Protein AF-A0A7J0FAE6-F1 (afdb_monomer_lite)

Foldseek 3Di:
DPPVVVVVVLVVVLVVLCVVPNPVSSQVSCVVVVHPRDDDVVVVVVVQVVLQVVPPDPCPVVLVVVCVVVVHDDPRVSVVD

Radius of gyration: 18.67 Å; chains: 1; bounding box: 46×26×41 Å

Secondary structure (DSSP, 8-state):
--HHHHHHHHHHHHHHHHHHHHHHHHHHHHHHTT------HHHHHHHHHHHHHT---TTHHHHHHHHHHHT---S-GGGG-

Structure (mmCIF, N/CA/C/O backbone):
data_AF-A0A7J0FAE6-F1
#
_entry.id   AF-A0A7J0FAE6-F1
#
loop_
_atom_site.group_PDB
_atom_site.id
_atom_site.type_symbol
_atom_site.label_atom_id
_atom_site.label_alt_id
_atom_site.label_comp_id
_atom_site.label_asym_id
_atom_site.label_entity_id
_atom_site.label_seq_id
_atom_site.pdbx_PDB_ins_code
_atom_site.Cartn_x
_atom_site.Cartn_y
_atom_site.Cartn_z
_atom_site.occupancy
_atom_site.B_iso_or_equiv
_atom_site.auth_seq_id
_atom_site.auth_comp_id
_atom_site.auth_asym_id
_atom_site.auth_atom_id
_atom_site.pdbx_PDB_model_num
ATOM 1 N N . MET A 1 1 ? 30.636 -1.436 -8.090 1.00 58.22 1 MET A N 1
ATOM 2 C CA . MET A 1 1 ? 29.823 -0.203 -7.945 1.00 58.22 1 MET A CA 1
ATOM 3 C C . MET A 1 1 ? 28.554 -0.210 -8.823 1.00 58.22 1 MET A C 1
ATOM 5 O O . MET A 1 1 ? 28.128 0.849 -9.253 1.00 58.22 1 MET A O 1
ATOM 9 N N . GLY A 1 2 ? 27.923 -1.366 -9.094 1.00 74.38 2 GLY A N 1
ATOM 10 C CA . GLY A 1 2 ? 26.770 -1.443 -10.018 1.00 74.38 2 GLY A CA 1
ATOM 11 C C . GLY A 1 2 ? 25.408 -1.627 -9.338 1.00 74.38 2 GLY A C 1
ATOM 12 O O . GLY A 1 2 ? 24.464 -0.920 -9.658 1.00 74.38 2 GLY A O 1
ATOM 13 N N . SER A 1 3 ? 25.315 -2.531 -8.357 1.00 86.75 3 SER A N 1
ATOM 14 C CA . SER A 1 3 ? 24.032 -2.950 -7.762 1.00 86.75 3 SER A CA 1
ATOM 15 C C . SER A 1 3 ? 23.247 -1.805 -7.095 1.00 86.75 3 SER A C 1
ATOM 17 O O . SER A 1 3 ? 22.077 -1.608 -7.408 1.00 86.75 3 SER A O 1
ATOM 19 N N . LYS A 1 4 ? 23.898 -0.975 -6.264 1.00 93.56 4 LYS A N 1
ATOM 20 C CA . LYS A 1 4 ? 23.231 0.157 -5.593 1.00 93.56 4 LYS A CA 1
ATOM 21 C C . LYS A 1 4 ? 22.719 1.213 -6.577 1.00 93.56 4 LYS A C 1
ATOM 23 O O . LYS A 1 4 ? 21.616 1.714 -6.417 1.00 93.56 4 LYS A O 1
ATOM 28 N N . THR A 1 5 ? 23.501 1.529 -7.607 1.00 95.69 5 THR A N 1
ATOM 29 C CA . THR A 1 5 ? 23.097 2.506 -8.625 1.00 95.69 5 THR A CA 1
ATOM 30 C C . THR A 1 5 ? 21.887 2.010 -9.412 1.00 95.69 5 THR A C 1
ATOM 32 O O . THR A 1 5 ? 20.952 2.772 -9.621 1.00 95.69 5 THR A O 1
ATOM 35 N N . ILE A 1 6 ? 21.870 0.726 -9.786 1.00 95.56 6 ILE A N 1
ATOM 36 C CA . ILE A 1 6 ? 20.731 0.111 -10.481 1.00 95.56 6 ILE A CA 1
ATOM 37 C C . ILE A 1 6 ? 19.485 0.121 -9.587 1.00 95.56 6 ILE A C 1
ATOM 39 O O . ILE A 1 6 ? 18.422 0.523 -10.050 1.00 95.56 6 ILE A O 1
ATOM 43 N N . SER A 1 7 ? 19.620 -0.240 -8.306 1.00 95.69 7 SER A N 1
ATOM 44 C CA . SER A 1 7 ? 18.514 -0.191 -7.338 1.00 95.69 7 SER A CA 1
ATOM 45 C C . SER A 1 7 ? 17.911 1.210 -7.235 1.00 95.69 7 SER A C 1
ATOM 47 O O . SER A 1 7 ? 16.705 1.368 -7.392 1.00 95.69 7 SER A O 1
ATOM 49 N N . ASN A 1 8 ? 18.752 2.238 -7.073 1.00 97.56 8 ASN A N 1
ATOM 50 C CA . ASN A 1 8 ? 18.291 3.625 -7.000 1.00 97.56 8 ASN A CA 1
ATOM 51 C C . ASN A 1 8 ? 17.528 4.048 -8.273 1.00 97.56 8 ASN A C 1
ATOM 53 O O . ASN A 1 8 ? 16.549 4.787 -8.193 1.00 97.56 8 ASN A O 1
ATOM 57 N N . CYS A 1 9 ? 17.958 3.595 -9.459 1.00 97.44 9 CYS A N 1
ATOM 58 C CA . CYS A 1 9 ? 17.251 3.874 -10.712 1.00 97.44 9 CYS A CA 1
ATOM 59 C C . CYS A 1 9 ? 15.882 3.181 -10.774 1.00 97.44 9 CYS A C 1
ATOM 61 O O . CYS A 1 9 ? 14.923 3.788 -11.245 1.00 97.44 9 CYS A O 1
ATOM 63 N N . VAL A 1 10 ? 15.782 1.938 -10.291 1.00 97.19 10 VAL A N 1
ATOM 64 C CA . VAL A 1 10 ? 14.509 1.204 -10.213 1.00 97.19 10 VAL A CA 1
ATOM 65 C C . VAL A 1 10 ? 13.538 1.909 -9.263 1.00 97.19 10 VAL A C 1
ATOM 67 O O . VAL A 1 10 ? 12.398 2.157 -9.645 1.00 97.19 10 VAL A O 1
ATOM 70 N N . GLU A 1 11 ? 13.990 2.312 -8.073 1.00 97.50 11 GLU A N 1
ATOM 71 C CA . GLU A 1 11 ? 13.180 3.068 -7.106 1.00 97.50 11 GLU A CA 1
ATOM 72 C C . GLU A 1 11 ? 12.673 4.392 -7.693 1.00 97.50 11 GLU A C 1
ATOM 74 O O . GLU A 1 11 ? 11.487 4.711 -7.590 1.00 97.50 11 GLU A O 1
ATOM 79 N N . ALA A 1 12 ? 13.552 5.144 -8.364 1.00 98.31 12 ALA A N 1
ATOM 80 C CA . ALA A 1 12 ? 13.179 6.396 -9.014 1.00 98.31 12 ALA A CA 1
ATOM 81 C C . ALA A 1 12 ? 12.135 6.184 -10.123 1.00 98.31 12 ALA A C 1
ATOM 83 O O . ALA A 1 12 ? 11.207 6.984 -10.256 1.00 98.31 12 ALA A O 1
ATOM 84 N N . LEU A 1 13 ? 12.250 5.101 -10.898 1.00 98.12 13 LEU A N 1
ATOM 85 C CA . LEU A 1 13 ? 11.301 4.778 -11.962 1.00 98.12 13 LEU A CA 1
ATOM 86 C C . LEU A 1 13 ? 9.933 4.367 -11.400 1.00 98.12 13 LEU A C 1
ATOM 88 O O . LEU A 1 13 ? 8.911 4.842 -11.891 1.00 98.12 13 LEU A O 1
ATOM 92 N N . ILE A 1 14 ? 9.910 3.555 -10.338 1.00 98.19 14 ILE A N 1
ATOM 93 C CA . ILE A 1 14 ? 8.678 3.213 -9.609 1.00 98.19 14 ILE A CA 1
ATOM 94 C C . ILE A 1 14 ? 8.003 4.483 -9.087 1.00 98.19 14 ILE A C 1
ATOM 96 O O . ILE A 1 14 ? 6.804 4.667 -9.294 1.00 98.19 14 ILE A O 1
ATOM 100 N N . GLY A 1 15 ? 8.774 5.395 -8.488 1.00 98.19 15 GLY A N 1
ATOM 101 C CA . GLY A 1 15 ? 8.271 6.690 -8.033 1.00 98.19 15 GLY A CA 1
ATOM 102 C C . GLY A 1 15 ? 7.691 7.542 -9.165 1.00 98.19 15 GLY A C 1
ATOM 103 O O . GLY A 1 15 ? 6.621 8.124 -9.004 1.00 98.19 15 GLY A O 1
ATOM 104 N N . ALA A 1 16 ? 8.342 7.583 -10.330 1.00 98.50 16 ALA A N 1
ATOM 105 C CA . ALA A 1 16 ? 7.848 8.328 -11.488 1.00 98.50 16 ALA A CA 1
ATOM 106 C C . ALA A 1 16 ? 6.503 7.785 -12.004 1.00 98.50 16 ALA A C 1
ATOM 108 O O . ALA A 1 16 ? 5.587 8.567 -12.265 1.00 98.50 16 ALA A O 1
ATOM 109 N N . TYR A 1 17 ? 6.355 6.458 -12.101 1.00 98.19 17 TYR A N 1
ATOM 110 C CA . TYR A 1 17 ? 5.088 5.830 -12.495 1.00 98.19 17 TYR A CA 1
ATOM 111 C C . TYR A 1 17 ? 4.001 6.015 -11.435 1.00 98.19 17 TYR A C 1
ATOM 113 O O . TYR A 1 17 ? 2.853 6.264 -11.792 1.00 98.19 17 TYR A O 1
ATOM 121 N N . TYR A 1 18 ? 4.358 5.979 -10.149 1.00 98.06 18 TYR A N 1
ATOM 122 C CA . TYR A 1 18 ? 3.424 6.283 -9.067 1.00 98.06 18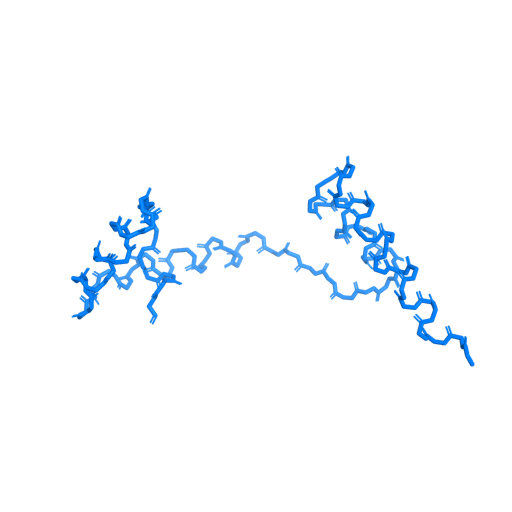 TYR A CA 1
ATOM 123 C C . TYR A 1 18 ? 2.893 7.719 -9.150 1.00 98.06 18 TYR A C 1
ATOM 125 O O . TYR A 1 18 ? 1.693 7.946 -9.039 1.00 98.06 18 TYR A O 1
ATOM 133 N N . VAL A 1 19 ? 3.768 8.703 -9.375 1.00 98.19 19 VAL A N 1
ATOM 134 C CA . VAL A 1 19 ? 3.358 10.113 -9.484 1.00 98.19 19 VAL A CA 1
ATOM 135 C C . VAL A 1 19 ? 2.521 10.363 -10.743 1.00 98.19 19 VAL A C 1
ATOM 137 O O . VAL A 1 19 ? 1.576 11.143 -10.696 1.00 98.19 19 VAL A O 1
ATOM 140 N N . GLY A 1 20 ? 2.859 9.722 -11.866 1.00 97.19 20 GLY A N 1
ATOM 141 C CA . GLY A 1 20 ? 2.186 9.950 -13.149 1.00 97.19 20 GLY A CA 1
ATOM 142 C C . GLY A 1 20 ? 0.896 9.151 -13.366 1.00 97.19 20 GLY A C 1
ATOM 143 O O . GLY A 1 20 ? 0.027 9.608 -14.103 1.00 97.19 20 GLY A O 1
ATOM 144 N N . GLY A 1 21 ? 0.770 7.967 -12.762 1.00 95.06 21 GLY A N 1
ATOM 145 C CA . GLY A 1 21 ? -0.334 7.031 -13.011 1.00 95.06 21 GLY A CA 1
ATOM 146 C C . GLY A 1 21 ? -0.829 6.294 -11.764 1.00 95.06 21 GLY A C 1
ATOM 147 O O . GLY A 1 21 ? -1.457 5.240 -11.881 1.00 95.06 21 GLY A O 1
ATOM 148 N N . GLU A 1 22 ? -0.540 6.844 -10.584 1.00 95.12 22 GLU A N 1
ATOM 149 C CA . GLU A 1 22 ? -0.946 6.333 -9.275 1.00 95.12 22 GLU A CA 1
ATOM 150 C C . GLU A 1 22 ? -0.421 4.915 -8.972 1.00 95.12 22 GLU A C 1
ATOM 152 O O . GLU A 1 22 ? 0.516 4.397 -9.590 1.00 95.12 22 GLU A O 1
ATOM 157 N N . LEU A 1 23 ? -1.011 4.275 -7.960 1.00 95.12 23 LEU A N 1
ATOM 158 C CA . LEU A 1 23 ? -0.604 2.961 -7.475 1.00 95.12 23 LEU A CA 1
ATOM 159 C C . LEU A 1 23 ? -0.632 1.894 -8.578 1.00 95.12 23 LEU A C 1
ATOM 161 O O . LEU A 1 23 ? 0.290 1.088 -8.675 1.00 95.12 23 LEU A O 1
ATOM 165 N N . THR A 1 24 ? -1.654 1.906 -9.436 1.00 94.62 24 THR A N 1
ATOM 166 C CA . THR A 1 24 ? -1.814 0.907 -10.502 1.00 94.62 24 THR A CA 1
ATOM 167 C C . THR A 1 24 ? -0.659 0.946 -11.499 1.00 94.62 24 THR A C 1
ATOM 169 O O . THR A 1 24 ? -0.126 -0.108 -11.847 1.00 94.62 24 THR A O 1
ATOM 172 N N . ALA A 1 25 ? -0.224 2.137 -11.923 1.00 96.62 25 ALA A N 1
ATOM 173 C CA . ALA A 1 25 ? 0.893 2.270 -12.854 1.00 96.62 25 ALA A CA 1
ATOM 174 C C . ALA A 1 25 ? 2.219 1.814 -12.226 1.00 96.62 25 ALA A C 1
ATOM 176 O O . ALA A 1 25 ? 3.014 1.132 -12.876 1.00 96.62 25 ALA A O 1
ATOM 177 N N . ALA A 1 26 ? 2.439 2.125 -10.945 1.00 97.75 26 ALA A N 1
ATOM 178 C CA . ALA A 1 26 ? 3.609 1.653 -10.210 1.00 97.75 26 ALA A CA 1
ATOM 179 C C . ALA A 1 26 ? 3.631 0.119 -10.078 1.00 97.75 26 ALA A C 1
ATOM 181 O O . ALA A 1 26 ? 4.665 -0.505 -10.318 1.00 97.75 26 ALA A O 1
ATOM 182 N N . LEU A 1 27 ? 2.491 -0.503 -9.752 1.00 96.69 27 LEU A N 1
ATOM 183 C CA . LEU A 1 27 ? 2.357 -1.962 -9.662 1.00 96.69 27 LEU A CA 1
ATOM 184 C C . LEU A 1 27 ? 2.583 -2.644 -11.016 1.00 96.69 27 LEU A C 1
ATOM 186 O O . LEU A 1 27 ? 3.278 -3.655 -11.082 1.00 96.69 27 LEU A O 1
ATOM 190 N N . GLN A 1 28 ? 2.054 -2.083 -12.106 1.00 95.69 28 GLN A N 1
ATOM 191 C CA . GLN A 1 28 ? 2.291 -2.600 -13.456 1.00 95.69 28 GLN A CA 1
ATOM 192 C C . GLN A 1 28 ? 3.773 -2.547 -13.842 1.00 95.69 28 GLN A C 1
ATOM 194 O O . GLN A 1 28 ? 4.287 -3.525 -14.384 1.00 95.69 28 GLN A O 1
ATOM 199 N N . LEU A 1 29 ? 4.474 -1.450 -13.528 1.00 97.25 29 LEU A N 1
ATOM 200 C CA . LEU A 1 29 ? 5.917 -1.355 -13.746 1.00 97.25 29 LEU A CA 1
ATOM 201 C C . LEU A 1 29 ? 6.678 -2.395 -12.914 1.00 97.25 29 LEU A C 1
ATOM 203 O O . LEU A 1 29 ? 7.559 -3.066 -13.444 1.00 97.25 29 LEU A O 1
ATOM 207 N N . MET A 1 30 ? 6.346 -2.542 -11.628 1.00 97.50 30 MET A N 1
ATOM 208 C CA . MET A 1 30 ? 6.984 -3.534 -10.757 1.00 97.50 30 MET A CA 1
ATOM 209 C C . MET A 1 30 ? 6.807 -4.954 -11.312 1.00 97.50 30 MET A C 1
ATOM 211 O O . MET A 1 30 ? 7.800 -5.661 -11.481 1.00 97.50 30 MET A O 1
ATOM 215 N N . LYS A 1 31 ? 5.588 -5.325 -11.728 1.00 96.00 31 LYS A N 1
ATOM 216 C CA . LYS A 1 31 ? 5.325 -6.608 -12.402 1.00 96.00 31 LYS A CA 1
ATOM 217 C C . LYS A 1 31 ? 6.111 -6.752 -13.706 1.00 96.00 31 LYS A C 1
ATOM 219 O O . LYS A 1 31 ? 6.672 -7.813 -13.965 1.00 96.00 31 LYS A O 1
ATOM 224 N N . TRP A 1 32 ? 6.196 -5.692 -14.513 1.00 95.94 32 TRP A N 1
ATOM 225 C CA . TRP A 1 32 ? 6.973 -5.690 -15.758 1.00 95.94 32 TRP A CA 1
ATOM 226 C C . TRP A 1 32 ? 8.475 -5.909 -15.521 1.00 95.94 32 TRP A C 1
ATOM 228 O O . TRP A 1 32 ? 9.126 -6.599 -16.302 1.00 95.94 32 TRP A O 1
ATOM 238 N N . LEU A 1 33 ? 9.013 -5.390 -14.414 1.00 96.06 33 LEU A N 1
ATOM 239 C CA . LEU A 1 33 ? 10.392 -5.625 -13.972 1.00 96.06 33 LEU A CA 1
ATOM 240 C C . LEU A 1 33 ? 10.605 -7.007 -13.325 1.00 96.06 33 LEU A C 1
ATOM 242 O O . LEU A 1 33 ? 11.728 -7.322 -12.932 1.00 96.06 33 LEU A O 1
ATOM 246 N N . GLY A 1 34 ? 9.557 -7.829 -13.200 1.00 95.62 34 GLY A N 1
ATOM 247 C CA . GLY A 1 34 ? 9.613 -9.132 -12.534 1.00 95.62 34 GLY A CA 1
ATOM 248 C C . GLY A 1 34 ? 9.676 -9.046 -11.006 1.00 95.62 34 GLY A C 1
ATOM 249 O O . GLY A 1 34 ? 10.077 -10.010 -10.359 1.00 95.62 34 GLY A O 1
ATOM 250 N N . ILE A 1 35 ? 9.309 -7.900 -10.428 1.00 95.56 35 ILE A N 1
ATOM 251 C CA . ILE A 1 35 ? 9.158 -7.732 -8.982 1.00 95.56 35 ILE A CA 1
ATOM 252 C C . ILE A 1 35 ? 7.788 -8.285 -8.594 1.00 95.56 35 ILE A C 1
ATOM 254 O O . ILE A 1 35 ? 6.768 -7.877 -9.156 1.00 95.56 35 ILE A O 1
ATOM 258 N N . ASP A 1 36 ? 7.771 -9.197 -7.624 1.00 93.12 36 ASP A N 1
ATOM 259 C CA . ASP A 1 36 ? 6.536 -9.730 -7.057 1.00 93.12 36 ASP A CA 1
ATOM 260 C C . ASP A 1 36 ? 5.832 -8.647 -6.229 1.00 93.12 36 ASP A C 1
ATOM 262 O O . ASP A 1 36 ? 6.176 -8.374 -5.077 1.00 93.12 36 ASP A O 1
ATOM 266 N N . ALA A 1 37 ? 4.907 -7.952 -6.882 1.00 88.38 37 ALA A N 1
ATOM 267 C CA . ALA A 1 37 ? 4.130 -6.862 -6.321 1.00 88.38 37 ALA A CA 1
ATOM 268 C C . ALA A 1 37 ? 2.673 -7.027 -6.760 1.00 88.38 37 ALA A C 1
ATOM 270 O O . ALA A 1 37 ? 2.280 -6.619 -7.858 1.00 88.38 37 ALA A O 1
ATOM 271 N N . GLU A 1 38 ? 1.865 -7.646 -5.903 1.00 86.94 38 GLU A N 1
ATOM 272 C CA . GLU A 1 38 ? 0.441 -7.863 -6.142 1.00 86.94 38 GLU A CA 1
ATOM 273 C C . GLU A 1 38 ? -0.414 -7.108 -5.127 1.00 86.94 38 GLU A C 1
ATOM 275 O O . GLU A 1 38 ? -0.091 -7.022 -3.944 1.00 86.94 38 GLU A O 1
ATOM 280 N 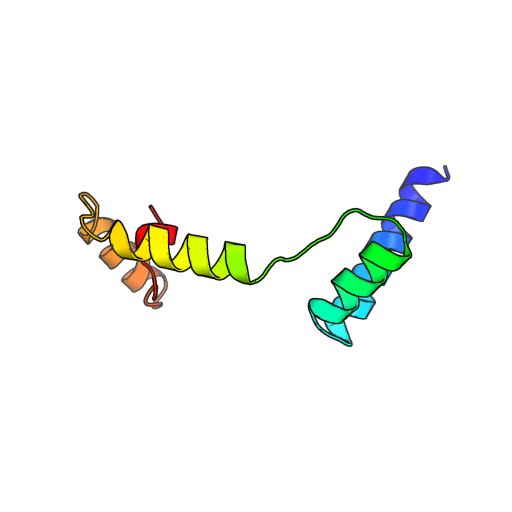N . LEU A 1 39 ? -1.528 -6.561 -5.610 1.00 89.75 39 LEU A N 1
ATOM 281 C CA . LEU A 1 39 ? -2.588 -6.011 -4.783 1.00 89.75 39 LEU A CA 1
ATOM 282 C C . LEU A 1 39 ? -3.862 -6.763 -5.141 1.00 89.75 39 LEU A C 1
ATOM 284 O O . LEU A 1 39 ? -4.380 -6.594 -6.244 1.00 89.75 39 LEU A O 1
ATOM 288 N N . ASP A 1 40 ? -4.345 -7.581 -4.214 1.00 92.62 40 ASP A N 1
ATOM 289 C CA . ASP A 1 40 ? -5.647 -8.227 -4.317 1.00 92.62 40 ASP A CA 1
ATOM 290 C C . ASP A 1 40 ? -6.681 -7.389 -3.543 1.00 92.62 40 ASP A C 1
ATOM 292 O O . ASP A 1 40 ? -6.640 -7.350 -2.306 1.00 92.62 40 ASP A O 1
ATOM 296 N N . PRO A 1 41 ? -7.615 -6.707 -4.232 1.00 92.44 41 PRO A N 1
ATOM 297 C CA . PRO A 1 41 ? -8.655 -5.921 -3.576 1.00 92.44 41 PRO A CA 1
ATOM 298 C C . PRO A 1 41 ? -9.529 -6.751 -2.628 1.00 92.44 41 PRO A C 1
ATOM 300 O O . PRO A 1 41 ? -10.013 -6.224 -1.629 1.00 92.44 41 PRO A O 1
ATOM 303 N N . SER A 1 42 ? -9.702 -8.051 -2.891 1.00 96.25 42 SER A N 1
ATOM 304 C CA . SER A 1 42 ? -10.539 -8.916 -2.057 1.00 96.25 42 SER A CA 1
ATOM 305 C C . SER A 1 42 ? -9.957 -9.104 -0.654 1.0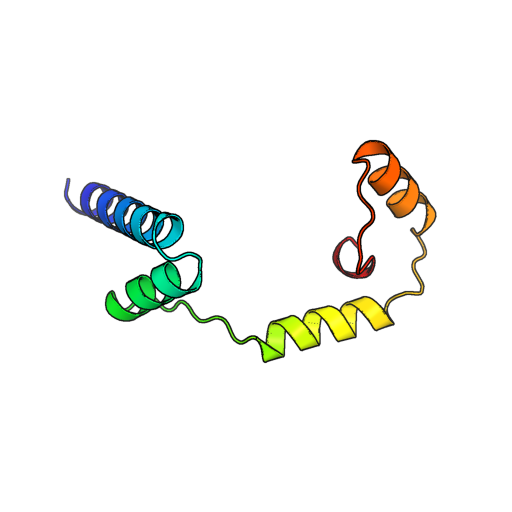0 96.25 42 SER A C 1
ATOM 307 O O . SER A 1 42 ? -10.713 -9.094 0.323 1.00 96.25 42 SER A O 1
ATOM 309 N N . LEU A 1 43 ? -8.624 -9.170 -0.547 1.00 94.94 43 LEU A N 1
ATOM 310 C CA . LEU A 1 43 ? -7.906 -9.226 0.726 1.00 94.94 43 LEU A CA 1
ATOM 311 C C . LEU A 1 43 ? -8.012 -7.901 1.487 1.00 94.94 43 LEU A C 1
ATOM 313 O O . LEU A 1 43 ? -8.145 -7.901 2.710 1.00 94.94 43 LEU A O 1
ATOM 317 N N . VAL A 1 44 ? -8.003 -6.767 0.776 1.00 94.06 44 VAL A N 1
ATOM 318 C CA . VAL A 1 44 ? -8.222 -5.444 1.386 1.00 94.06 44 VAL A CA 1
ATOM 319 C C . VAL A 1 44 ? -9.627 -5.367 1.979 1.00 94.06 44 VAL A C 1
ATOM 321 O O . VAL A 1 44 ? -9.794 -4.990 3.142 1.00 94.06 44 VAL A O 1
ATOM 324 N N . ASP A 1 45 ? -10.636 -5.785 1.219 1.00 95.12 45 ASP A N 1
ATOM 325 C CA . ASP A 1 45 ? -12.014 -5.794 1.696 1.00 95.12 45 ASP A CA 1
ATOM 326 C C . ASP A 1 45 ? -12.210 -6.768 2.86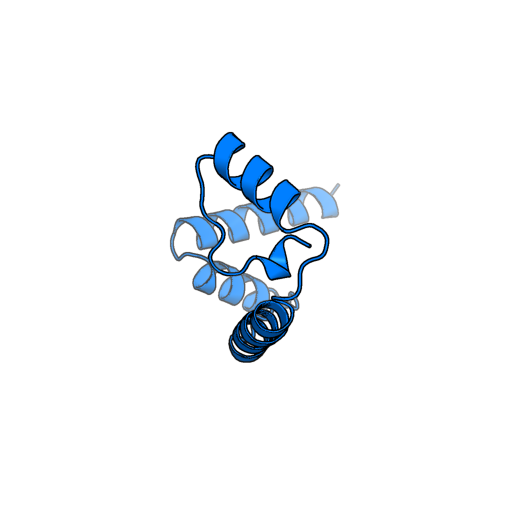5 1.00 95.12 45 ASP A C 1
ATOM 328 O O . ASP A 1 45 ? -12.954 -6.482 3.805 1.00 95.12 45 ASP A O 1
ATOM 332 N N . GLU A 1 46 ? -11.552 -7.928 2.835 1.00 94.81 46 GLU A N 1
ATOM 333 C CA . GLU A 1 46 ? -11.589 -8.897 3.929 1.00 94.81 46 GLU A CA 1
ATOM 334 C C . GLU A 1 46 ? -10.953 -8.342 5.203 1.00 94.81 46 GLU A C 1
ATOM 336 O O . GLU A 1 46 ? -11.542 -8.473 6.281 1.00 94.81 46 GLU A O 1
ATOM 341 N N . ALA A 1 47 ? -9.811 -7.663 5.087 1.00 92.69 47 ALA A N 1
ATOM 342 C CA . ALA A 1 47 ? -9.166 -6.995 6.209 1.00 92.69 47 ALA A CA 1
ATOM 343 C C . ALA A 1 47 ? -10.083 -5.923 6.817 1.00 92.69 47 ALA A C 1
ATOM 345 O O . ALA A 1 47 ? -10.268 -5.882 8.036 1.00 92.69 47 ALA A O 1
ATOM 346 N N . ILE A 1 48 ? -10.732 -5.107 5.977 1.00 93.19 48 ILE A N 1
ATOM 347 C CA . ILE A 1 48 ? -11.701 -4.093 6.415 1.00 93.19 48 ILE A CA 1
ATOM 348 C C . ILE A 1 48 ? -12.887 -4.742 7.135 1.00 93.19 48 ILE A C 1
ATOM 350 O O . ILE A 1 48 ? -13.245 -4.316 8.238 1.00 93.19 48 ILE A O 1
ATOM 354 N N . ARG A 1 49 ? -13.499 -5.777 6.543 1.00 93.00 49 ARG A N 1
ATOM 355 C CA . ARG A 1 49 ? -14.636 -6.498 7.142 1.00 93.00 49 ARG A CA 1
ATOM 356 C C . ARG A 1 49 ? -14.256 -7.093 8.492 1.00 93.00 49 ARG A C 1
ATOM 358 O O . ARG A 1 49 ? -14.948 -6.863 9.481 1.00 93.00 49 ARG A O 1
ATOM 365 N N . THR A 1 50 ? -13.136 -7.803 8.547 1.00 91.38 50 THR A N 1
ATOM 366 C CA . THR A 1 50 ? -12.659 -8.473 9.761 1.00 91.38 50 THR A CA 1
ATOM 367 C C . THR A 1 50 ? -12.377 -7.465 10.870 1.00 91.38 50 THR A C 1
ATOM 369 O O . THR A 1 50 ? -12.857 -7.631 11.992 1.00 91.38 50 THR A O 1
ATOM 372 N N . ALA A 1 51 ? -11.681 -6.369 10.561 1.00 90.00 51 ALA A N 1
ATOM 373 C CA . ALA A 1 51 ? -11.406 -5.302 11.519 1.00 90.00 51 ALA A CA 1
ATOM 374 C C . ALA A 1 51 ? -12.681 -4.578 11.990 1.00 90.00 51 ALA A C 1
ATOM 376 O O . ALA A 1 51 ? -12.764 -4.158 13.143 1.00 90.00 51 ALA A O 1
ATOM 377 N N . SER A 1 52 ? -13.696 -4.460 11.128 1.00 87.00 52 SER A N 1
ATOM 378 C CA . SER A 1 52 ? -14.990 -3.860 11.485 1.00 87.00 52 SER A CA 1
ATOM 379 C C . SER A 1 52 ? -15.767 -4.697 12.501 1.00 87.00 52 SER A C 1
ATOM 381 O O . SER A 1 52 ? -16.448 -4.137 13.356 1.00 87.00 52 SER A O 1
ATOM 383 N N . LEU A 1 53 ? -15.651 -6.029 12.435 1.00 83.44 53 LEU A N 1
ATOM 384 C CA . LEU A 1 53 ? -16.311 -6.955 13.363 1.00 83.44 53 LEU A CA 1
ATOM 385 C C . LEU A 1 53 ? -15.686 -6.942 14.766 1.00 83.44 53 LEU A C 1
ATOM 387 O O . LEU A 1 53 ? -16.368 -7.229 15.747 1.00 83.44 53 LEU A O 1
ATOM 391 N N . HIS A 1 54 ? -14.417 -6.548 14.888 1.00 68.50 54 HIS A N 1
ATOM 392 C CA . HIS A 1 54 ? -13.710 -6.427 16.168 1.00 68.50 54 HIS A CA 1
ATOM 393 C C . HIS A 1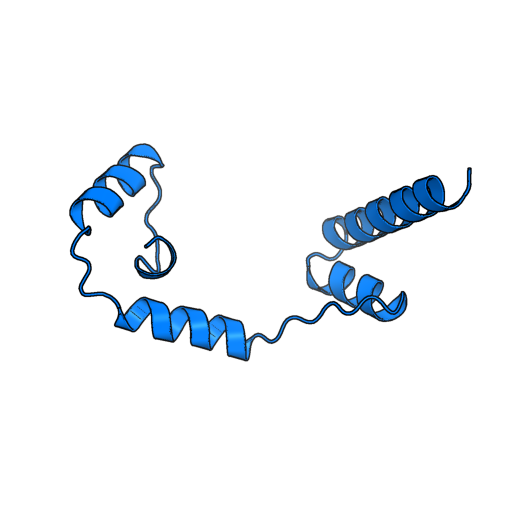 54 ? -14.042 -5.114 16.913 1.00 68.50 54 HIS A C 1
ATOM 395 O O . HIS A 1 54 ? -13.224 -4.570 17.651 1.00 68.50 54 HIS A O 1
ATOM 401 N N . SER A 1 55 ? -15.266 -4.593 16.759 1.00 60.31 55 SER A N 1
ATOM 402 C CA . SER A 1 55 ? -15.721 -3.328 17.354 1.00 60.31 55 SER A CA 1
ATOM 403 C C . SER A 1 55 ? -15.918 -3.366 18.876 1.00 60.31 55 SER A C 1
ATOM 405 O O . SER A 1 55 ? -16.217 -2.328 19.472 1.00 60.31 55 SER A O 1
ATOM 407 N N . TYR A 1 56 ? -15.752 -4.523 19.530 1.00 62.03 56 TYR A N 1
ATOM 408 C CA . TYR A 1 56 ? -15.601 -4.577 20.983 1.00 62.03 56 TYR A CA 1
ATOM 409 C C . TYR A 1 56 ? -14.160 -4.218 21.340 1.00 62.03 56 TYR A C 1
ATOM 411 O O . TYR A 1 56 ? -13.258 -5.052 21.301 1.00 62.03 56 TYR A O 1
ATOM 419 N N . ILE A 1 57 ? -13.953 -2.939 21.646 1.00 65.12 57 ILE A N 1
ATOM 420 C CA . ILE A 1 57 ? -12.630 -2.358 21.844 1.00 65.12 57 ILE A CA 1
ATOM 421 C C . ILE A 1 57 ? -12.454 -2.001 23.326 1.00 65.12 57 ILE A C 1
ATOM 423 O O . ILE A 1 57 ? -12.951 -0.956 23.752 1.00 65.12 57 ILE A O 1
ATOM 427 N N . PRO A 1 58 ? -11.691 -2.781 24.115 1.00 62.88 58 PRO A N 1
ATOM 428 C CA . PRO A 1 58 ? -11.314 -2.405 25.483 1.00 62.88 58 PRO A CA 1
ATOM 429 C C . PRO A 1 58 ? -10.623 -1.032 25.572 1.00 62.88 58 PRO A C 1
ATOM 431 O O . PRO A 1 58 ? -10.641 -0.401 26.621 1.00 62.88 58 PRO A O 1
ATOM 434 N N . LYS A 1 59 ? -10.049 -0.567 24.453 1.00 75.06 59 LYS A N 1
ATOM 435 C CA . LYS A 1 59 ? -9.337 0.707 24.271 1.00 75.06 59 LYS A CA 1
ATOM 436 C C . LYS A 1 59 ? -10.120 1.798 23.509 1.00 75.06 59 LYS A C 1
ATOM 438 O O . LYS A 1 59 ? -9.535 2.635 22.817 1.00 75.06 59 LYS A O 1
ATOM 443 N N . ALA A 1 60 ? -11.457 1.762 23.526 1.00 80.12 60 ALA A N 1
ATOM 444 C CA . ALA A 1 60 ? -12.269 2.690 22.725 1.00 80.12 60 ALA A CA 1
ATOM 445 C C . ALA A 1 60 ? -11.967 4.165 23.056 1.00 80.12 60 ALA A C 1
ATOM 447 O O . ALA A 1 60 ? -11.921 5.011 22.162 1.00 80.12 60 ALA A O 1
ATOM 448 N N . LYS A 1 61 ? -11.691 4.450 24.334 1.00 86.19 61 LYS A N 1
ATOM 449 C CA . LYS A 1 61 ? -11.380 5.788 24.842 1.00 86.19 61 LYS A CA 1
ATOM 450 C C . LYS A 1 61 ? -10.027 6.299 24.341 1.00 86.19 61 LYS A C 1
ATOM 452 O O . LYS A 1 61 ? -9.896 7.470 24.001 1.00 86.19 61 LYS A O 1
ATOM 457 N N . GLU A 1 62 ? -9.025 5.436 24.261 1.00 89.06 62 GLU A N 1
ATOM 458 C CA . GLU A 1 62 ? -7.694 5.759 23.752 1.00 89.06 62 GLU A CA 1
ATOM 459 C C . GLU A 1 62 ? -7.747 6.103 22.262 1.00 89.06 62 GLU A C 1
ATOM 461 O O . GLU A 1 62 ? -7.134 7.085 21.841 1.00 89.06 62 GLU A O 1
ATOM 466 N N . ILE A 1 63 ? -8.538 5.360 21.478 1.00 89.56 63 ILE A N 1
ATOM 467 C CA . ILE A 1 63 ? -8.772 5.685 20.066 1.00 89.56 63 ILE A CA 1
ATOM 468 C C . ILE A 1 63 ? -9.471 7.039 19.932 1.00 89.56 63 ILE A C 1
ATOM 470 O O . ILE A 1 63 ? -9.083 7.844 19.090 1.00 89.56 63 ILE A O 1
ATOM 474 N N . GLU A 1 64 ? -10.467 7.340 20.765 1.00 90.38 64 GLU A N 1
ATOM 475 C CA . GLU A 1 64 ? -11.136 8.647 20.741 1.00 90.38 64 GLU A CA 1
ATOM 476 C C . GLU A 1 64 ? -10.179 9.804 21.057 1.00 90.38 64 GLU A C 1
ATOM 478 O O . GLU A 1 64 ? -10.214 10.834 20.379 1.00 90.38 64 GLU A O 1
ATOM 483 N N . VAL A 1 65 ? -9.279 9.620 22.027 1.00 94.06 65 VAL A N 1
ATOM 484 C CA . VAL A 1 65 ? -8.214 10.587 22.335 1.00 94.06 65 VAL A CA 1
ATOM 485 C C . VAL A 1 65 ? -7.233 10.734 21.168 1.00 94.06 65 VAL A C 1
ATOM 487 O O . VAL A 1 65 ? -6.787 11.842 20.879 1.00 94.06 65 VAL A O 1
ATOM 490 N N . LEU A 1 66 ? -6.885 9.647 20.477 1.00 92.44 66 LEU A N 1
ATOM 491 C CA . LEU A 1 66 ? -6.007 9.710 19.308 1.00 92.44 66 LEU A CA 1
ATOM 492 C C . LEU A 1 66 ? -6.670 10.470 18.151 1.00 92.44 66 LEU A C 1
ATOM 494 O O . LEU A 1 66 ? -6.059 11.366 17.572 1.00 92.44 66 LEU A O 1
ATOM 498 N N . GLN A 1 67 ? -7.934 10.167 17.860 1.00 93.69 67 GLN A N 1
ATOM 499 C CA . GLN A 1 67 ? -8.710 10.847 16.823 1.00 93.69 67 GLN A CA 1
ATOM 500 C C . GLN A 1 67 ? -8.845 12.349 17.089 1.00 93.69 67 GLN A C 1
ATOM 502 O O . GLN A 1 67 ? -8.762 13.142 16.153 1.00 93.69 67 GLN A O 1
ATOM 507 N N . SER A 1 68 ? -9.036 12.758 18.350 1.00 95.94 68 SER A N 1
ATOM 508 C CA . SER A 1 68 ? -9.129 14.181 18.697 1.00 95.94 68 SER A CA 1
ATOM 509 C C . SER A 1 68 ? -7.794 14.903 18.514 1.00 95.94 68 SER A C 1
ATOM 511 O O . SER A 1 68 ? -7.765 15.989 17.942 1.00 95.94 68 SER A O 1
ATOM 513 N N . LYS A 1 69 ? -6.677 14.275 18.902 1.00 96.88 69 LYS A N 1
ATOM 514 C CA . LYS A 1 69 ? -5.328 14.821 18.684 1.00 96.88 69 LYS A CA 1
ATOM 515 C C . LYS A 1 69 ? -4.962 14.932 17.205 1.00 96.88 69 LYS A C 1
ATOM 517 O O . LYS A 1 69 ? -4.302 15.890 16.822 1.00 96.88 69 LYS A O 1
ATOM 522 N N . LEU A 1 70 ? -5.390 13.971 16.387 1.00 95.94 70 LEU A N 1
ATOM 523 C CA . LEU A 1 70 ? -5.158 13.975 14.939 1.00 95.94 70 LEU A CA 1
ATOM 524 C C . LEU A 1 70 ? -6.183 14.811 14.166 1.00 95.94 70 LEU A C 1
ATOM 526 O O . LEU A 1 70 ? -5.993 15.052 12.979 1.00 95.94 70 LEU A O 1
ATOM 530 N N . SER A 1 71 ? -7.276 15.231 14.815 1.00 96.44 71 SER A N 1
ATOM 531 C CA . SER A 1 71 ? -8.440 15.837 14.155 1.00 96.44 71 SER A CA 1
ATOM 532 C C . SER A 1 71 ? -8.964 14.990 12.984 1.00 96.44 71 SER A C 1
ATOM 534 O O . SER A 1 71 ? -9.412 15.511 11.966 1.00 96.44 71 SER A O 1
ATOM 536 N N . TYR A 1 72 ? -8.915 13.663 13.136 1.00 95.31 72 TYR A N 1
ATOM 537 C CA . TYR A 1 72 ? -9.286 12.691 12.111 1.00 95.31 72 TYR A CA 1
ATOM 538 C C . TYR A 1 72 ? -10.095 11.551 12.727 1.00 95.31 72 TYR A C 1
ATOM 540 O O . TYR A 1 72 ? -9.709 10.998 13.755 1.00 95.31 72 TYR A O 1
ATOM 548 N N . LYS A 1 73 ? -11.221 11.183 12.106 1.00 92.69 73 LYS A N 1
ATOM 549 C CA . LYS A 1 73 ? -12.045 10.047 12.542 1.00 92.69 73 LYS A CA 1
ATOM 550 C C . LYS A 1 73 ? -11.661 8.807 11.747 1.00 92.69 73 LYS A C 1
ATOM 552 O O . LYS A 1 73 ? -11.778 8.807 10.525 1.00 92.69 73 LYS A O 1
ATOM 557 N N . PHE A 1 74 ? -11.256 7.743 12.434 1.00 90.56 74 PHE A N 1
ATOM 558 C CA . PHE A 1 74 ? -10.961 6.476 11.782 1.00 90.56 74 PHE A CA 1
ATOM 559 C C . PHE A 1 74 ? -12.269 5.813 11.336 1.00 90.56 74 PHE A C 1
ATOM 561 O O . PHE A 1 74 ? -13.148 5.593 12.175 1.00 90.56 74 PHE A O 1
ATOM 568 N N . PRO A 1 75 ? -12.412 5.466 10.046 1.00 89.00 75 PRO A N 1
ATOM 569 C CA . PRO A 1 75 ? -13.607 4.783 9.561 1.00 89.00 75 PRO A CA 1
ATOM 570 C C . PRO A 1 75 ? -13.718 3.371 10.146 1.00 89.00 75 PRO A C 1
ATOM 572 O O . PRO A 1 75 ? -14.808 2.939 10.508 1.00 89.00 75 PRO A O 1
ATOM 575 N N . ILE A 1 76 ? -12.584 2.681 10.309 1.00 90.25 76 ILE A N 1
ATOM 576 C CA . ILE A 1 76 ? -12.508 1.305 10.807 1.00 90.25 76 ILE A CA 1
ATOM 577 C C . ILE A 1 76 ? -11.562 1.276 12.009 1.00 90.25 76 ILE A C 1
ATOM 579 O O . ILE A 1 76 ? -10.352 1.115 11.866 1.00 90.25 76 ILE A O 1
ATOM 583 N N . LYS A 1 77 ? -12.108 1.462 13.216 1.00 87.19 77 LYS A N 1
ATOM 584 C CA . LYS A 1 77 ? -11.312 1.554 14.457 1.00 87.19 77 LYS A CA 1
ATOM 585 C C . LYS A 1 77 ? -10.454 0.309 14.715 1.00 87.19 77 LYS A C 1
ATOM 587 O O . LYS A 1 77 ? -9.370 0.440 15.269 1.00 87.19 77 LYS A O 1
ATOM 592 N N . GLY A 1 78 ? -10.917 -0.868 14.285 1.00 86.38 78 GLY A N 1
ATOM 593 C CA . GLY A 1 78 ? -10.192 -2.129 14.446 1.00 86.38 78 GLY A CA 1
ATOM 594 C C . GLY A 1 78 ? -8.861 -2.207 13.693 1.00 86.38 78 GLY A C 1
ATOM 595 O O . GLY A 1 78 ? -8.021 -3.009 14.072 1.00 86.38 78 GLY A O 1
ATOM 5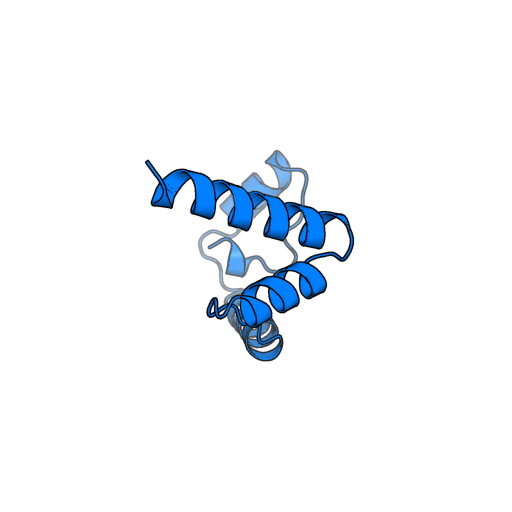96 N N . LEU A 1 79 ? -8.632 -1.360 12.679 1.00 88.25 79 LEU A N 1
ATOM 597 C CA . LEU A 1 79 ? -7.340 -1.281 11.975 1.00 88.25 79 LEU A CA 1
ATOM 598 C C . LEU A 1 79 ? -6.261 -0.523 12.768 1.00 88.25 79 LEU A C 1
ATOM 600 O O . LEU A 1 79 ? -5.107 -0.498 12.355 1.00 88.25 79 LEU A O 1
ATOM 604 N N . VAL A 1 80 ? -6.638 0.137 13.867 1.00 86.12 80 VAL A N 1
ATOM 605 C CA . VAL A 1 80 ? -5.751 0.984 14.688 1.00 86.12 80 VAL A CA 1
ATOM 606 C C . VAL A 1 80 ? -5.541 0.375 16.086 1.00 86.12 80 VAL A C 1
ATOM 608 O O . VAL A 1 80 ? -5.071 1.052 17.000 1.00 86.12 80 VAL A O 1
ATOM 611 N N . LEU A 1 81 ? -5.935 -0.889 16.272 1.00 75.69 81 LEU A N 1
ATOM 612 C CA . LEU A 1 81 ? -5.762 -1.656 17.511 1.00 75.69 81 LEU A CA 1
ATOM 613 C C . LEU A 1 81 ? -4.469 -2.456 17.515 1.00 75.69 81 LEU A C 1
ATOM 615 O O . LEU A 1 81 ? -3.884 -2.540 18.623 1.00 75.69 81 LEU A O 1
#

InterPro domains:
  IPR036389 Ribonuclease III, endonuclease domain superfamily [SSF69065] (3-41)

Sequence (81 aa):
MGSKTISNCVEALIGAYYVGGELTAALQLMKWLGIDAELDPSLVDEAIRTASLHSYIPKAKEIEVLQSKLSYKFPIKGLVL

pLDDT: mean 90.6, std 9.46, range [58.22, 98.5]

Organism: NCBI:txid165716